Protein AF-A0A512UP51-F1 (afdb_monomer)

Solvent-accessible surface area (backbone atoms only — not comparable to full-atom values): 10657 Å² total; per-residue (Å²): 142,80,86,83,82,82,77,92,75,82,78,78,76,81,72,83,77,79,79,82,65,81,88,66,80,58,59,78,83,83,70,95,66,83,77,79,75,45,25,37,32,41,33,19,57,37,65,74,92,56,66,62,78,75,40,90,53,20,92,75,54,53,60,72,76,34,59,73,76,51,72,48,66,58,45,75,74,90,81,83,84,77,95,68,67,83,98,53,89,44,78,45,67,60,93,84,42,80,40,52,71,58,33,54,45,79,49,77,48,72,85,86,81,74,92,64,92,79,92,82,86,87,86,87,86,56,85,97,62,59,76,48,71,46,46,66,39,44,74,16,89,63,95,84,76,26,60,82,37,43,72,44,75,49,117

Structure (mmCIF, N/CA/C/O backbone):
data_AF-A0A512UP51-F1
#
_entry.id   AF-A0A512UP51-F1
#
loop_
_atom_site.group_PDB
_atom_site.id
_atom_site.type_symbol
_atom_site.label_atom_id
_atom_site.label_alt_id
_atom_site.label_comp_id
_atom_site.label_asym_id
_atom_site.label_entity_id
_atom_site.label_seq_id
_atom_site.pdbx_PDB_ins_code
_atom_site.Cartn_x
_atom_site.Cartn_y
_atom_site.Cartn_z
_atom_site.occupancy
_atom_site.B_iso_or_equiv
_atom_site.auth_seq_id
_atom_site.auth_comp_id
_atom_site.auth_asym_id
_atom_site.auth_atom_id
_atom_site.pdbx_PDB_model_num
ATOM 1 N N . MET A 1 1 ? -52.221 -5.996 5.243 1.00 37.59 1 MET A N 1
ATOM 2 C CA . MET A 1 1 ? -51.842 -5.690 3.850 1.00 37.59 1 MET A CA 1
ATOM 3 C C . MET A 1 1 ? -51.239 -4.301 3.825 1.00 37.59 1 MET A C 1
ATOM 5 O O . MET A 1 1 ? -51.933 -3.379 4.224 1.00 37.59 1 MET A O 1
ATOM 9 N N . ALA A 1 2 ? -49.967 -4.200 3.444 1.00 26.88 2 ALA A N 1
ATOM 10 C CA . ALA A 1 2 ? -49.331 -3.088 2.729 1.00 26.88 2 ALA A CA 1
ATOM 11 C C . ALA A 1 2 ? -47.816 -3.322 2.825 1.00 26.88 2 ALA A C 1
ATOM 13 O O . ALA A 1 2 ? -47.195 -3.047 3.847 1.00 26.88 2 ALA A O 1
ATOM 14 N N . GLU A 1 3 ? -47.269 -3.939 1.778 1.00 26.42 3 GLU A N 1
ATOM 15 C CA . GLU A 1 3 ? -45.836 -4.002 1.503 1.00 26.42 3 GLU A CA 1
ATOM 16 C C . GLU A 1 3 ? -45.329 -2.587 1.211 1.00 26.42 3 GLU A C 1
ATOM 18 O O . GLU A 1 3 ? -45.884 -1.910 0.345 1.00 26.42 3 GLU A O 1
ATOM 23 N N . THR A 1 4 ? -44.237 -2.166 1.845 1.00 31.45 4 THR A N 1
ATOM 24 C CA . THR A 1 4 ? -43.443 -1.044 1.335 1.00 31.45 4 THR A CA 1
ATOM 25 C C . THR A 1 4 ? -42.236 -1.636 0.624 1.00 31.45 4 THR A C 1
ATOM 27 O O . THR A 1 4 ? -41.270 -2.070 1.249 1.00 31.45 4 THR A O 1
ATOM 30 N N . ARG A 1 5 ? -42.331 -1.725 -0.705 1.00 28.56 5 ARG A N 1
ATOM 31 C CA . ARG A 1 5 ? -41.233 -2.139 -1.581 1.00 28.56 5 ARG A CA 1
ATOM 32 C C . ARG A 1 5 ? -40.158 -1.056 -1.565 1.00 28.56 5 ARG A C 1
AT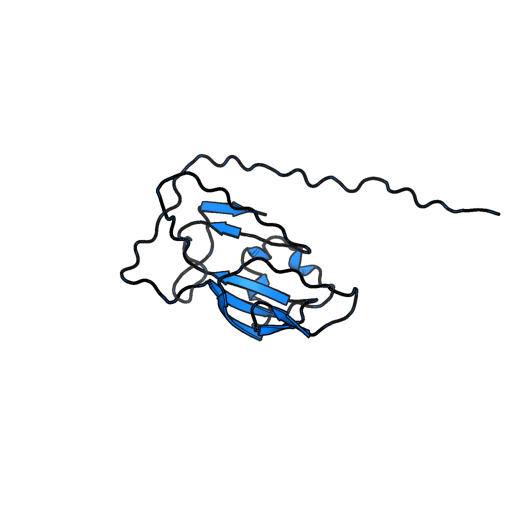OM 34 O O . ARG A 1 5 ? -40.422 0.086 -1.928 1.00 28.56 5 ARG A O 1
ATOM 41 N N . TYR A 1 6 ? -38.957 -1.430 -1.145 1.00 30.25 6 TYR A N 1
ATOM 42 C CA . TYR A 1 6 ? -37.744 -0.646 -1.337 1.00 30.25 6 TYR A CA 1
ATOM 43 C C . TYR A 1 6 ? -37.333 -0.758 -2.813 1.00 30.25 6 TYR A C 1
ATOM 45 O O . TYR A 1 6 ? -37.022 -1.851 -3.286 1.00 30.25 6 TYR A O 1
ATOM 53 N N . SER A 1 7 ? -37.400 0.351 -3.552 1.00 31.83 7 SER A N 1
ATOM 54 C CA . SER A 1 7 ? -36.883 0.437 -4.923 1.00 31.83 7 SER A CA 1
ATOM 55 C C . SER A 1 7 ? -35.358 0.576 -4.896 1.00 31.83 7 SER A C 1
ATOM 57 O O . SER A 1 7 ? -34.863 1.505 -4.257 1.00 31.83 7 SER A O 1
ATOM 59 N N . PRO A 1 8 ? -34.603 -0.269 -5.619 1.00 38.41 8 PRO A N 1
ATOM 60 C CA . PRO A 1 8 ? -33.190 -0.034 -5.867 1.00 38.41 8 PRO A CA 1
ATOM 61 C C . PRO A 1 8 ? -33.074 0.987 -7.005 1.00 38.41 8 PRO A C 1
ATOM 63 O O . PRO A 1 8 ? -33.299 0.663 -8.169 1.00 38.41 8 PRO A O 1
ATOM 66 N N . GLY A 1 9 ? -32.793 2.239 -6.648 1.00 32.12 9 GLY A N 1
ATOM 67 C CA . GLY A 1 9 ? -32.557 3.334 -7.585 1.00 32.12 9 GLY A CA 1
ATOM 68 C C . GLY A 1 9 ? -31.163 3.922 -7.392 1.00 32.12 9 GLY A C 1
ATOM 69 O O . GLY A 1 9 ? -30.867 4.466 -6.333 1.00 32.12 9 GLY A O 1
ATOM 70 N N . ASP A 1 10 ? -30.356 3.798 -8.443 1.00 32.91 10 ASP A N 1
ATOM 71 C CA . ASP A 1 10 ? -29.180 4.602 -8.784 1.00 32.91 10 ASP A CA 1
ATOM 72 C C . ASP A 1 10 ? -27.983 4.596 -7.825 1.00 32.91 10 ASP A C 1
ATOM 74 O O . ASP A 1 10 ? -27.585 5.608 -7.248 1.00 32.91 10 ASP A O 1
ATOM 78 N N . HIS A 1 11 ? -27.281 3.460 -7.790 1.00 40.00 11 HIS A N 1
ATOM 79 C CA . HIS A 1 11 ? -25.833 3.519 -7.603 1.00 40.00 11 HIS A CA 1
ATOM 80 C C . HIS A 1 11 ? -25.193 4.006 -8.909 1.00 40.00 11 HIS A C 1
ATOM 82 O O . HIS A 1 11 ? -25.354 3.339 -9.935 1.00 40.00 11 HIS A O 1
ATOM 88 N N . PRO A 1 12 ? -24.441 5.123 -8.913 1.00 32.09 12 PRO A N 1
ATOM 89 C CA . PRO A 1 12 ? -23.659 5.485 -10.079 1.00 32.09 12 PRO A CA 1
ATOM 90 C C . PRO A 1 12 ? -22.649 4.365 -10.327 1.00 32.09 12 PRO A C 1
ATOM 92 O O . PRO A 1 12 ? -21.779 4.092 -9.497 1.00 32.09 12 PRO A O 1
ATOM 95 N N . SER A 1 13 ? -22.780 3.696 -11.473 1.00 36.00 13 SER A N 1
ATOM 96 C CA . SER A 1 13 ? -21.751 2.809 -11.999 1.00 36.00 13 SER A CA 1
ATOM 97 C C . SER A 1 13 ? -20.426 3.567 -11.964 1.00 36.00 13 SER A C 1
ATOM 99 O O . SER A 1 13 ? -20.292 4.584 -12.651 1.00 36.00 13 SER A O 1
ATOM 101 N N . LYS A 1 14 ? -19.457 3.109 -11.160 1.00 37.81 14 LYS A N 1
ATOM 102 C CA . LYS A 1 14 ? -18.084 3.609 -11.247 1.00 37.81 14 LYS A CA 1
ATOM 103 C C . LYS A 1 14 ? -17.581 3.255 -12.644 1.00 37.81 14 LYS A C 1
ATOM 105 O O . LYS A 1 14 ? -17.201 2.117 -12.903 1.00 37.81 14 LYS A O 1
ATOM 110 N N . GLN A 1 15 ? -17.658 4.214 -13.563 1.00 30.22 15 GLN A N 1
ATOM 111 C CA . GLN A 1 15 ? -17.015 4.108 -14.861 1.00 30.22 15 GLN A CA 1
ATOM 112 C C . GLN A 1 15 ? -15.531 3.852 -14.606 1.00 30.22 15 GLN A C 1
ATOM 114 O O . GLN A 1 15 ? -14.882 4.602 -13.877 1.00 30.22 15 GLN A O 1
ATOM 119 N N . SER A 1 16 ? -14.997 2.778 -15.189 1.00 37.78 16 SER A N 1
ATOM 120 C CA . SER A 1 16 ? -13.556 2.596 -15.275 1.00 37.78 16 SER A CA 1
ATOM 121 C C . SER A 1 16 ? -13.019 3.714 -16.165 1.00 37.78 16 SER A C 1
ATOM 123 O O . SER A 1 16 ? -13.079 3.618 -17.393 1.00 37.78 16 SER A O 1
ATOM 125 N N . ASN A 1 17 ? -12.539 4.799 -15.567 1.00 38.22 17 ASN A N 1
ATOM 126 C CA . ASN A 1 17 ? -11.813 5.809 -16.317 1.00 38.22 17 ASN A CA 1
ATOM 127 C C . ASN A 1 17 ? -10.477 5.195 -16.730 1.00 38.22 17 ASN A C 1
ATOM 129 O O . ASN A 1 17 ? -9.548 5.073 -15.934 1.00 38.22 17 ASN A O 1
ATOM 133 N N . GLN A 1 18 ? -10.402 4.762 -17.989 1.00 34.28 18 GLN A N 1
ATOM 134 C CA . GLN A 1 18 ? -9.137 4.454 -18.636 1.00 34.28 18 GLN A CA 1
ATOM 135 C C . GLN A 1 18 ? -8.367 5.768 -18.763 1.00 34.28 18 GLN A C 1
ATOM 137 O O . GLN A 1 18 ? -8.614 6.575 -19.658 1.00 34.28 18 GLN A O 1
ATOM 142 N N . HIS A 1 19 ? -7.452 6.010 -17.830 1.00 39.62 19 HIS A N 1
ATOM 143 C CA . HIS A 1 19 ? -6.490 7.089 -17.955 1.00 39.62 19 HIS A CA 1
ATOM 144 C C . HIS A 1 19 ? -5.464 6.694 -19.025 1.00 39.62 19 HIS A C 1
ATOM 146 O O . HIS A 1 19 ? -4.467 6.039 -18.734 1.00 39.62 19 HIS A O 1
ATOM 152 N N . ASN A 1 20 ? -5.721 7.087 -20.278 1.00 37.88 20 ASN A N 1
ATOM 153 C CA . ASN A 1 20 ? -4.705 7.105 -21.330 1.00 37.88 20 ASN A CA 1
ATOM 154 C C . ASN A 1 20 ? -3.738 8.249 -21.036 1.00 37.88 20 ASN A C 1
ATOM 156 O O . ASN A 1 20 ? -3.859 9.353 -21.567 1.00 37.88 20 ASN A O 1
ATOM 160 N N . ALA A 1 21 ? -2.804 7.993 -20.132 1.00 44.97 21 ALA A N 1
ATOM 161 C CA . ALA A 1 21 ? -1.681 8.878 -19.944 1.00 44.97 21 ALA A CA 1
ATOM 162 C C . ALA A 1 21 ? -0.719 8.711 -21.132 1.00 44.97 21 ALA A C 1
ATOM 164 O O . ALA A 1 21 ? -0.471 7.595 -21.593 1.00 44.97 21 ALA A O 1
ATOM 165 N N . THR A 1 22 ? -0.220 9.826 -21.669 1.00 43.09 22 THR A N 1
ATOM 166 C CA . THR A 1 22 ? 0.821 9.838 -22.703 1.00 43.09 22 THR A CA 1
ATOM 167 C C . THR A 1 22 ? 1.967 8.933 -22.250 1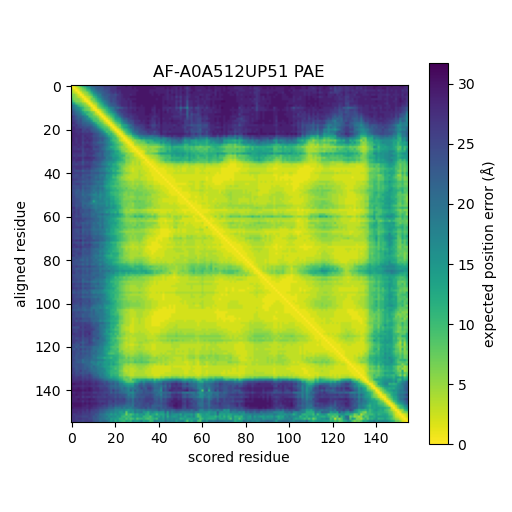.00 43.09 22 THR A C 1
ATOM 169 O O . THR A 1 22 ? 2.435 9.082 -21.124 1.00 43.09 22 THR A O 1
ATOM 172 N N . VAL A 1 23 ? 2.379 7.982 -23.098 1.00 51.53 23 VAL A N 1
ATOM 173 C CA . VAL A 1 23 ? 3.361 6.921 -22.795 1.00 51.53 23 VAL A CA 1
ATOM 174 C C . VAL A 1 23 ? 4.764 7.517 -22.618 1.00 51.53 23 VAL A C 1
ATOM 176 O O . VAL A 1 23 ? 5.646 7.345 -23.454 1.00 51.53 23 VAL A O 1
ATOM 179 N N . ALA A 1 24 ? 4.977 8.273 -21.548 1.00 55.59 24 ALA A N 1
ATOM 180 C CA . ALA A 1 24 ? 6.305 8.491 -21.014 1.00 55.59 24 ALA A CA 1
ATOM 181 C C . ALA A 1 24 ? 6.700 7.190 -20.309 1.00 55.59 24 ALA A C 1
ATOM 183 O O . ALA A 1 24 ? 5.972 6.707 -19.440 1.00 55.59 24 ALA A O 1
ATOM 184 N N . SER A 1 25 ? 7.811 6.581 -20.728 1.00 59.94 25 SER A N 1
ATOM 185 C CA . SER A 1 25 ? 8.380 5.452 -19.996 1.00 59.94 25 SER A CA 1
ATOM 186 C C . SER A 1 25 ? 8.619 5.897 -18.555 1.00 59.94 25 SER A C 1
ATOM 188 O O . SER A 1 25 ? 9.310 6.904 -18.376 1.00 59.94 25 SER A O 1
ATOM 190 N N . PRO A 1 26 ? 8.073 5.189 -17.551 1.00 64.19 26 PRO A N 1
ATOM 191 C CA . PRO A 1 26 ? 8.330 5.546 -16.172 1.00 64.19 26 PRO A CA 1
ATOM 192 C C . PRO A 1 26 ? 9.833 5.494 -15.908 1.00 64.19 26 PRO A C 1
ATOM 194 O O . PRO A 1 26 ? 10.536 4.642 -16.469 1.00 64.19 26 PRO A O 1
ATOM 197 N N . ALA A 1 27 ? 10.342 6.410 -15.092 1.00 66.62 27 ALA A N 1
ATOM 198 C CA . ALA A 1 27 ? 11.767 6.416 -14.796 1.00 66.62 27 ALA A CA 1
ATOM 199 C C . ALA A 1 27 ? 12.155 5.135 -14.032 1.00 66.62 27 ALA A C 1
ATOM 201 O O . ALA A 1 27 ? 11.424 4.621 -13.185 1.00 66.62 27 ALA A O 1
ATOM 202 N N . ILE A 1 28 ? 13.305 4.563 -14.394 1.00 69.38 28 ILE A N 1
ATOM 203 C CA . ILE A 1 28 ? 13.735 3.240 -13.933 1.00 69.38 28 ILE A CA 1
ATOM 204 C C . ILE A 1 28 ? 14.858 3.407 -12.912 1.00 69.38 28 ILE A C 1
ATOM 206 O O . ILE A 1 28 ? 15.856 4.076 -13.177 1.00 69.38 28 ILE A O 1
ATOM 210 N N . CYS A 1 29 ? 14.744 2.731 -11.771 1.00 70.62 29 CYS A N 1
ATOM 211 C CA . CYS A 1 29 ? 15.837 2.630 -10.809 1.00 70.62 29 CYS A CA 1
ATOM 212 C C . CYS A 1 29 ? 16.849 1.560 -11.254 1.00 70.62 29 CYS A C 1
ATOM 214 O O . CYS A 1 29 ? 16.464 0.450 -11.619 1.00 70.62 29 CYS A O 1
ATOM 216 N N . SER A 1 30 ? 18.149 1.864 -11.170 1.00 74.56 30 SER A N 1
ATOM 217 C CA . SER A 1 30 ? 19.245 0.909 -11.418 1.00 74.56 30 SER A CA 1
ATOM 218 C C . SER A 1 30 ? 20.001 0.614 -10.115 1.00 74.56 30 SER A C 1
ATOM 220 O O . SER A 1 30 ? 21.070 1.182 -9.888 1.00 74.56 30 SER A O 1
ATOM 222 N N . PRO A 1 31 ? 19.440 -0.208 -9.208 1.00 71.00 31 PRO A N 1
ATOM 223 C CA . PRO A 1 31 ? 20.065 -0.469 -7.918 1.00 71.00 31 PRO A CA 1
ATOM 224 C C . PRO A 1 31 ? 21.347 -1.298 -8.078 1.00 71.00 31 PRO A C 1
ATOM 226 O O . PRO A 1 31 ? 21.405 -2.230 -8.878 1.00 71.00 31 PRO A O 1
ATOM 229 N N . VAL A 1 32 ? 22.363 -0.991 -7.265 1.00 70.12 32 VAL A N 1
ATOM 230 C CA . VAL A 1 32 ? 23.645 -1.726 -7.234 1.00 70.12 32 VAL A CA 1
ATOM 231 C C . VAL A 1 32 ? 23.509 -3.149 -6.677 1.00 70.12 32 VAL A C 1
ATOM 233 O O . VAL A 1 32 ? 24.345 -4.007 -6.946 1.00 70.12 32 VAL A O 1
ATOM 236 N N . SER A 1 33 ? 22.447 -3.413 -5.913 1.00 74.31 33 SER A N 1
ATOM 237 C CA . SER A 1 33 ? 22.084 -4.732 -5.400 1.00 74.31 33 SER A CA 1
ATOM 238 C C . SER A 1 33 ? 20.569 -4.836 -5.217 1.00 74.31 33 SER A C 1
ATOM 240 O O . SER A 1 33 ? 19.887 -3.849 -4.943 1.00 74.31 33 SER A O 1
ATOM 242 N N . LEU A 1 34 ? 20.026 -6.043 -5.385 1.00 73.88 34 LEU A N 1
ATOM 243 C CA . LEU A 1 34 ? 18.621 -6.317 -5.094 1.00 73.88 34 LEU A CA 1
ATOM 244 C C . LEU A 1 34 ? 18.476 -6.754 -3.636 1.00 73.88 34 LEU A C 1
ATOM 246 O O . LEU A 1 34 ? 19.236 -7.594 -3.153 1.00 73.88 34 LEU A O 1
ATOM 250 N N . GLY A 1 35 ? 17.480 -6.192 -2.955 1.00 74.25 35 GLY A N 1
ATOM 251 C CA . GLY A 1 35 ? 17.067 -6.645 -1.633 1.00 74.25 35 GLY A CA 1
ATOM 252 C C . GLY A 1 35 ? 16.379 -8.021 -1.656 1.00 74.25 35 GLY A C 1
ATOM 253 O O . GLY A 1 35 ? 16.235 -8.645 -2.714 1.00 74.25 35 GLY A O 1
ATOM 254 N N . PRO A 1 36 ? 15.929 -8.507 -0.486 1.00 85.00 36 PRO A N 1
ATOM 255 C CA . PRO A 1 36 ? 15.142 -9.733 -0.390 1.00 85.00 36 PRO A CA 1
ATOM 256 C C . PRO A 1 36 ? 13.852 -9.648 -1.220 1.00 85.00 36 PRO A C 1
ATOM 258 O O . PRO A 1 36 ? 13.312 -8.571 -1.465 1.00 85.00 36 PRO A O 1
ATOM 261 N N . ARG A 1 37 ? 13.349 -10.809 -1.658 1.00 91.25 37 ARG A N 1
ATOM 262 C CA . ARG A 1 37 ? 12.112 -10.893 -2.448 1.00 91.25 37 ARG A CA 1
ATOM 263 C C . ARG A 1 37 ? 10.900 -10.447 -1.625 1.00 91.25 37 ARG A C 1
ATOM 265 O O . ARG A 1 37 ? 10.734 -10.885 -0.490 1.00 91.25 37 ARG A O 1
ATOM 272 N N . GLY A 1 38 ? 10.011 -9.691 -2.266 1.00 91.38 38 GLY A N 1
ATOM 273 C CA . GLY A 1 38 ? 8.717 -9.277 -1.723 1.00 91.38 38 GLY A CA 1
ATOM 274 C C . GLY A 1 38 ? 8.664 -7.803 -1.326 1.00 91.38 38 GLY A C 1
ATOM 275 O O . GLY A 1 38 ? 9.685 -7.130 -1.212 1.00 91.38 38 GLY A O 1
ATOM 276 N N . PHE A 1 39 ? 7.448 -7.308 -1.129 1.00 92.94 39 PHE A N 1
ATOM 277 C CA . PHE A 1 39 ? 7.182 -5.958 -0.658 1.00 92.94 39 PHE A CA 1
ATOM 278 C C . PHE A 1 39 ? 7.473 -5.853 0.841 1.00 92.94 39 PHE A C 1
ATOM 280 O O . PHE A 1 39 ? 7.310 -6.815 1.607 1.00 92.94 39 PHE A O 1
ATOM 287 N N . VAL A 1 40 ? 7.879 -4.658 1.252 1.00 91.50 40 VAL A N 1
ATOM 288 C CA . VAL A 1 40 ? 7.885 -4.231 2.652 1.00 91.50 40 VAL A CA 1
ATOM 289 C C . VAL A 1 40 ? 6.660 -3.370 2.897 1.00 91.50 40 VAL A C 1
ATOM 291 O O . VAL A 1 40 ? 6.182 -2.702 1.983 1.00 91.50 40 VAL A O 1
ATOM 294 N N . GLY A 1 41 ? 6.141 -3.380 4.119 1.00 91.56 41 GLY A N 1
ATOM 295 C CA . GLY A 1 41 ? 4.946 -2.615 4.428 1.00 91.56 41 GLY A CA 1
ATOM 296 C C . GLY A 1 41 ? 4.917 -2.010 5.812 1.00 91.56 41 GLY A C 1
ATOM 297 O O . GLY A 1 41 ? 5.617 -2.456 6.725 1.00 91.56 41 GLY A O 1
ATOM 298 N N . LYS A 1 42 ? 4.067 -1.001 5.965 1.00 94.56 42 LYS A N 1
ATOM 299 C CA . LYS A 1 42 ? 3.743 -0.349 7.234 1.00 94.56 42 LYS A CA 1
ATOM 300 C C . LYS A 1 42 ? 2.245 -0.484 7.472 1.00 94.56 42 LYS A C 1
ATOM 302 O O . LYS A 1 42 ? 1.444 -0.247 6.572 1.00 94.56 42 LYS A O 1
ATOM 307 N N . VAL A 1 43 ? 1.882 -0.874 8.690 1.00 95.81 43 VAL A N 1
ATOM 308 C CA . VAL A 1 43 ? 0.480 -0.995 9.106 1.00 95.81 43 VAL A CA 1
ATOM 309 C C . VAL A 1 43 ? 0.161 0.158 10.041 1.00 95.81 43 VAL A C 1
ATOM 311 O O . VAL A 1 43 ? 0.901 0.396 11.002 1.00 95.81 43 VAL A O 1
ATOM 314 N N . TYR A 1 44 ? -0.943 0.840 9.771 1.00 95.56 44 TYR A N 1
ATOM 315 C CA . TYR A 1 44 ? -1.415 1.995 10.519 1.00 95.56 44 TYR A CA 1
ATOM 316 C C . TYR A 1 44 ? -2.780 1.699 11.137 1.00 95.56 44 TYR A C 1
ATOM 318 O O . TYR A 1 44 ? -3.627 1.037 10.526 1.00 95.56 44 TYR A O 1
ATOM 326 N N . ALA A 1 45 ? -2.993 2.179 12.361 1.00 93.75 45 ALA A N 1
ATOM 327 C CA . ALA A 1 45 ? -4.302 2.131 12.993 1.00 93.75 45 ALA A CA 1
ATOM 328 C C . ALA A 1 45 ? -5.279 3.007 12.204 1.00 93.75 45 ALA A C 1
ATOM 330 O O . ALA A 1 45 ? -4.988 4.164 11.943 1.00 93.75 45 ALA A O 1
ATOM 331 N N . TYR A 1 46 ? -6.448 2.480 11.863 1.00 94.19 46 TYR A N 1
ATOM 332 C CA . TYR A 1 46 ? -7.520 3.255 11.243 1.00 94.19 46 TYR A CA 1
ATOM 333 C C . TYR A 1 46 ? -8.741 3.174 12.149 1.00 94.19 46 TYR A C 1
ATOM 335 O O . TYR A 1 46 ? -9.044 2.099 12.669 1.00 94.19 46 TYR A O 1
ATOM 343 N N . GLN A 1 47 ? -9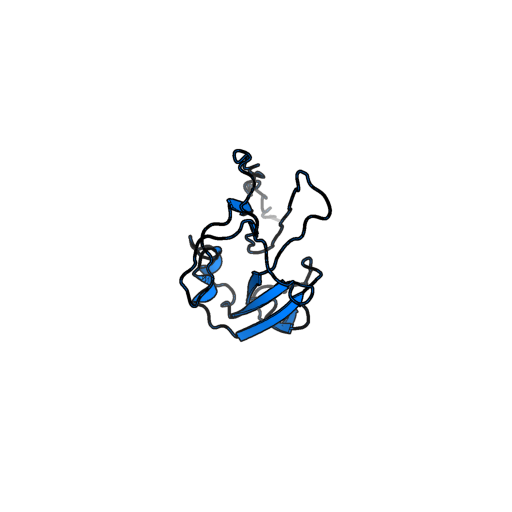.433 4.283 12.396 1.00 92.81 47 GLN A N 1
ATOM 344 C CA . GLN A 1 47 ? -10.598 4.264 13.278 1.00 92.81 47 GLN A CA 1
ATOM 345 C C . GLN A 1 47 ? -11.792 3.601 12.574 1.00 92.81 47 GLN A C 1
ATOM 347 O O . GLN A 1 47 ? -12.137 3.940 11.444 1.00 92.81 47 GLN A O 1
ATOM 352 N N . LEU A 1 48 ? -12.438 2.641 13.245 1.00 92.06 48 LEU A N 1
ATOM 353 C CA . LEU A 1 48 ? -13.627 1.968 12.718 1.00 92.06 48 LEU A CA 1
ATOM 354 C C . LEU A 1 48 ? -14.720 2.999 12.390 1.00 92.06 48 LEU A C 1
ATOM 356 O O . LEU A 1 48 ? -15.010 3.868 13.211 1.00 92.06 48 LEU A O 1
ATOM 360 N N . ASN A 1 49 ? -15.318 2.885 11.201 1.00 89.88 49 ASN A N 1
ATOM 361 C CA . ASN A 1 49 ? -16.325 3.807 10.655 1.00 89.88 49 ASN A CA 1
ATOM 362 C C . ASN A 1 49 ? -15.849 5.261 10.453 1.00 89.88 49 ASN A C 1
ATOM 364 O O . ASN A 1 49 ? -16.674 6.141 10.211 1.00 89.88 49 ASN A O 1
ATOM 368 N N . SER A 1 50 ? -14.542 5.529 10.540 1.00 90.69 50 SER A N 1
ATOM 369 C CA . SER A 1 50 ? -13.993 6.846 10.212 1.00 90.69 50 SER A CA 1
ATOM 370 C C . SER A 1 50 ? -14.159 7.159 8.728 1.00 90.69 50 SER A C 1
ATOM 372 O O . SER A 1 50 ? -14.004 6.283 7.870 1.00 90.69 50 SER A O 1
ATOM 374 N N . MET A 1 51 ? -14.426 8.433 8.436 1.00 91.44 51 MET A N 1
ATOM 375 C CA . MET A 1 51 ? -14.536 8.956 7.073 1.00 91.44 51 MET A CA 1
ATOM 376 C C . MET A 1 51 ? -13.197 9.467 6.519 1.00 91.44 51 MET A C 1
ATOM 378 O O . MET A 1 51 ? -13.149 9.872 5.363 1.00 91.44 51 MET A O 1
ATOM 382 N N . GLU A 1 52 ? -12.113 9.422 7.302 1.00 90.12 52 GLU A N 1
ATOM 383 C CA . GLU A 1 52 ? -10.790 9.949 6.920 1.00 90.12 52 GLU A CA 1
ATOM 384 C C . GLU A 1 52 ? -10.247 9.343 5.617 1.00 90.12 52 GLU A C 1
ATOM 386 O O . GLU A 1 52 ? -9.588 10.033 4.847 1.00 90.12 52 GLU A O 1
ATOM 391 N N . GLY A 1 53 ? -10.563 8.081 5.320 1.00 88.25 53 GLY A N 1
ATOM 392 C CA . GLY A 1 53 ? -10.197 7.401 4.072 1.00 88.25 53 GLY A CA 1
ATOM 393 C C . GLY A 1 53 ? -10.807 8.024 2.812 1.00 88.25 53 GLY A C 1
ATOM 394 O O . GLY A 1 53 ? -10.293 7.826 1.711 1.00 88.25 53 GLY A O 1
ATOM 395 N N . TRP A 1 54 ? -11.883 8.799 2.966 1.00 90.62 54 TRP A N 1
ATOM 396 C CA . TRP A 1 54 ? -12.558 9.519 1.883 1.00 90.62 54 TRP A CA 1
ATOM 397 C C . TRP A 1 54 ? -12.037 10.943 1.697 1.00 90.62 54 TRP A C 1
ATOM 399 O O . TRP A 1 54 ? -12.406 11.613 0.728 1.00 90.62 54 TRP A O 1
ATOM 409 N N . ASP A 1 55 ? -11.173 11.415 2.596 1.00 89.75 55 ASP A N 1
ATOM 410 C CA . ASP A 1 55 ? -10.564 12.724 2.459 1.00 89.75 55 ASP A CA 1
ATOM 411 C C . ASP A 1 55 ? -9.660 12.786 1.228 1.00 89.75 55 ASP A C 1
ATOM 413 O O . ASP A 1 55 ? -8.837 11.906 0.952 1.00 89.75 55 ASP A O 1
ATOM 417 N N . LYS A 1 56 ? -9.701 13.932 0.543 1.00 86.25 56 LYS A N 1
ATOM 418 C CA . LYS A 1 56 ? -8.682 14.259 -0.453 1.00 86.25 56 LYS A CA 1
ATOM 419 C C . LYS A 1 56 ? -7.296 14.206 0.201 1.00 86.25 56 LYS A C 1
ATOM 421 O O . LYS A 1 56 ? -7.079 14.792 1.267 1.00 86.25 56 LYS A O 1
ATOM 426 N N . GLY A 1 57 ? -6.368 13.523 -0.462 1.00 81.25 57 GLY A N 1
ATOM 427 C CA . GLY A 1 57 ? -4.998 13.350 0.014 1.00 81.25 57 GLY A CA 1
ATOM 428 C C . GLY A 1 57 ? -4.807 12.204 1.002 1.00 81.25 57 GLY A C 1
ATOM 429 O O . GLY A 1 57 ? -3.695 12.050 1.508 1.00 81.25 57 GLY A O 1
ATOM 430 N N . PHE A 1 58 ? -5.845 11.396 1.282 1.00 87.25 58 PHE A N 1
ATOM 431 C CA . PHE A 1 58 ? -5.701 10.263 2.195 1.00 87.25 58 PHE A CA 1
ATOM 432 C C . PHE A 1 58 ? -4.553 9.342 1.787 1.00 87.25 58 PHE A C 1
ATOM 434 O O . PHE A 1 58 ? -3.622 9.169 2.568 1.00 87.25 58 PHE A O 1
ATOM 441 N N . PHE A 1 59 ? -4.580 8.845 0.548 1.00 85.75 59 PHE A N 1
ATOM 442 C CA . PHE A 1 59 ? -3.542 7.969 -0.004 1.00 85.75 59 PHE A CA 1
ATOM 443 C C . PHE A 1 59 ? -2.246 8.689 -0.401 1.00 85.75 59 PHE A C 1
ATOM 445 O O . PHE A 1 59 ? -1.235 8.030 -0.621 1.00 85.75 59 PHE A O 1
ATOM 452 N N . ASP A 1 60 ? -2.254 10.022 -0.466 1.00 79.19 60 ASP A N 1
ATOM 453 C CA . ASP A 1 60 ? -1.058 10.785 -0.825 1.00 79.19 60 ASP A CA 1
ATOM 454 C C . ASP A 1 60 ? -0.118 10.904 0.391 1.00 79.19 60 ASP A C 1
ATOM 456 O O . ASP A 1 60 ? 1.086 10.704 0.262 1.00 79.19 60 ASP A O 1
ATOM 460 N N . CYS A 1 61 ? -0.661 11.178 1.586 1.00 76.00 61 CYS A N 1
ATOM 461 C CA . CYS A 1 61 ? 0.125 11.192 2.829 1.00 76.00 61 CYS A CA 1
ATOM 462 C C . CYS A 1 61 ? -0.691 11.081 4.124 1.00 76.00 61 CYS A C 1
ATOM 464 O O . CYS A 1 61 ? -0.134 10.707 5.152 1.00 76.00 61 CYS A O 1
ATOM 466 N N . LYS A 1 62 ? -1.996 11.397 4.148 1.00 82.62 62 LYS A N 1
ATOM 467 C CA . LYS A 1 62 ? -2.704 11.487 5.442 1.00 82.62 62 LYS A CA 1
ATOM 468 C C . LYS A 1 62 ? -2.804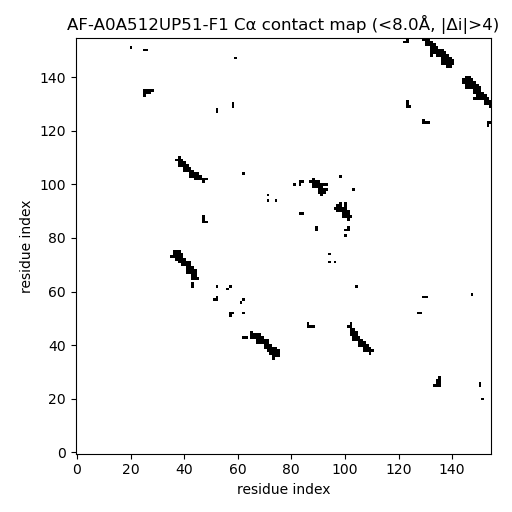 10.145 6.167 1.00 82.62 62 LYS A C 1
ATOM 470 O O . LYS A 1 62 ? -2.845 10.149 7.394 1.00 82.62 62 LYS A O 1
ATOM 475 N N . TYR A 1 63 ? -2.781 9.016 5.453 1.00 83.62 63 TYR A N 1
ATOM 476 C CA . TYR A 1 63 ? -2.724 7.694 6.087 1.00 83.62 63 TYR A CA 1
ATOM 477 C C . TYR A 1 63 ? -1.530 7.558 7.050 1.00 83.62 63 TYR A C 1
ATOM 479 O O . TYR A 1 63 ? -1.614 6.814 8.024 1.00 83.62 63 TYR A O 1
ATOM 487 N N . SER A 1 64 ? -0.426 8.279 6.812 1.00 82.62 64 SER A N 1
ATOM 488 C CA . SER A 1 64 ? 0.770 8.216 7.655 1.00 82.62 64 SER A CA 1
ATOM 489 C C . SER A 1 64 ? 0.673 9.073 8.917 1.00 82.62 64 SER A C 1
ATOM 491 O O . SER A 1 64 ? 1.534 8.952 9.786 1.00 82.62 64 SER A O 1
ATOM 493 N N . LEU A 1 65 ? -0.348 9.932 9.028 1.00 84.06 65 LEU A N 1
ATOM 494 C CA . LEU A 1 65 ? -0.658 10.671 10.257 1.00 84.06 65 LEU A CA 1
ATOM 495 C C . LEU A 1 65 ? -1.301 9.761 11.310 1.00 84.06 65 LEU A C 1
ATOM 497 O O . LEU A 1 65 ? -1.244 10.051 12.505 1.00 84.06 65 LEU A O 1
ATOM 501 N N . CYS A 1 66 ? -1.899 8.649 10.880 1.00 85.44 66 CYS A N 1
ATOM 502 C CA . CYS A 1 66 ? -2.392 7.623 11.778 1.00 85.44 66 CYS A CA 1
ATOM 503 C C . CYS A 1 66 ? -1.230 6.936 12.527 1.00 85.44 66 CYS A C 1
ATOM 505 O O . CYS A 1 66 ? -0.138 6.781 11.973 1.00 85.44 66 CYS A O 1
ATOM 507 N N . PRO A 1 67 ? -1.432 6.444 13.766 1.00 91.75 67 PRO A N 1
ATOM 508 C CA . PRO A 1 67 ? -0.389 5.719 14.484 1.00 91.75 67 PRO A CA 1
ATOM 509 C C . PRO A 1 67 ? 0.066 4.471 13.723 1.00 91.75 67 PRO A C 1
ATOM 511 O O . PRO A 1 67 ? -0.730 3.572 13.441 1.00 91.75 67 PRO A O 1
ATOM 514 N N . ARG A 1 68 ? 1.367 4.376 13.432 1.00 93.94 68 ARG A N 1
ATOM 515 C CA . ARG A 1 68 ? 1.966 3.137 12.928 1.00 93.94 68 ARG A CA 1
ATOM 516 C C . ARG A 1 68 ? 1.935 2.080 14.032 1.00 93.94 68 ARG A C 1
ATOM 518 O O . ARG A 1 68 ? 2.535 2.264 15.086 1.00 93.94 68 ARG A O 1
ATOM 525 N N . ILE A 1 69 ? 1.293 0.952 13.753 1.00 95.19 69 ILE A N 1
ATOM 526 C CA . ILE A 1 69 ? 1.149 -0.172 14.691 1.00 95.19 69 ILE A CA 1
ATOM 527 C C . ILE A 1 69 ? 2.055 -1.356 14.349 1.00 95.19 69 ILE A C 1
ATOM 529 O O . ILE A 1 69 ? 2.287 -2.217 15.197 1.00 95.19 69 ILE A O 1
ATOM 533 N N . GLY A 1 70 ? 2.615 -1.396 13.136 1.00 93.44 70 GLY A N 1
ATOM 534 C CA . GLY A 1 70 ? 3.455 -2.514 12.725 1.00 93.44 70 GLY A CA 1
ATOM 535 C C . GLY A 1 70 ? 4.245 -2.315 11.442 1.00 93.44 70 GLY A C 1
ATOM 536 O O . GLY A 1 70 ? 4.311 -1.226 10.862 1.00 93.44 70 GLY A O 1
ATOM 537 N N . GLY A 1 71 ? 4.874 -3.407 11.016 1.00 93.00 71 GLY A N 1
ATOM 538 C CA . GLY A 1 71 ? 5.584 -3.517 9.751 1.00 93.00 71 GLY A CA 1
ATOM 539 C C . GLY A 1 71 ? 5.522 -4.941 9.206 1.00 93.00 71 GLY A C 1
ATOM 540 O O . GLY A 1 71 ? 5.404 -5.899 9.971 1.00 93.00 71 GLY A O 1
ATOM 541 N N . LEU A 1 72 ? 5.591 -5.046 7.884 1.00 93.94 72 LEU A N 1
ATOM 542 C CA . LEU A 1 72 ? 5.548 -6.283 7.109 1.00 93.94 72 LEU A CA 1
ATOM 543 C C . LEU A 1 72 ? 6.805 -6.379 6.249 1.00 93.94 72 LEU A C 1
ATOM 545 O O . LEU A 1 72 ? 7.349 -5.363 5.815 1.00 93.94 72 LEU A O 1
ATOM 549 N N . SER A 1 73 ? 7.231 -7.596 5.943 1.00 93.50 73 SER A N 1
ATOM 550 C CA . SER A 1 73 ? 8.284 -7.855 4.966 1.00 93.50 73 SER A CA 1
ATOM 551 C C . SER A 1 73 ? 8.018 -9.170 4.242 1.00 93.50 73 SER A C 1
ATOM 553 O O . SER A 1 73 ? 7.283 -10.026 4.735 1.00 93.50 73 SER A O 1
ATOM 555 N N . GLY A 1 74 ? 8.599 -9.323 3.051 1.00 93.69 74 GLY A N 1
ATOM 556 C CA . GLY A 1 74 ? 8.499 -10.563 2.281 1.00 93.69 74 GLY A CA 1
ATOM 557 C C . GLY A 1 74 ? 7.112 -10.829 1.690 1.00 93.69 74 GLY A C 1
ATOM 558 O O . GLY A 1 74 ? 6.792 -11.977 1.380 1.00 93.69 74 GLY A O 1
ATOM 559 N N . VAL A 1 75 ? 6.279 -9.797 1.522 1.00 96.06 75 VAL A N 1
ATOM 560 C CA . VAL A 1 75 ? 4.944 -9.953 0.925 1.00 96.06 75 VAL A CA 1
ATOM 561 C C . VAL A 1 75 ? 5.100 -10.227 -0.569 1.00 96.06 75 VAL A C 1
ATOM 563 O O . VAL A 1 75 ? 5.596 -9.384 -1.311 1.00 96.06 75 VAL A O 1
ATOM 566 N N . THR A 1 76 ? 4.721 -11.421 -1.016 1.00 94.94 76 THR A N 1
ATOM 567 C CA . THR A 1 76 ? 4.880 -11.860 -2.417 1.00 94.94 76 THR A CA 1
ATOM 568 C C . THR A 1 76 ? 3.552 -12.049 -3.140 1.00 94.94 76 THR A C 1
ATOM 570 O O . THR A 1 76 ? 3.506 -11.863 -4.351 1.00 94.94 76 THR A O 1
ATOM 573 N N . GLU A 1 77 ? 2.480 -12.310 -2.394 1.00 94.38 77 GLU A N 1
ATOM 574 C CA . GLU A 1 77 ? 1.102 -12.338 -2.879 1.00 94.38 77 GLU A CA 1
ATOM 575 C C . GLU A 1 77 ? 0.377 -11.090 -2.369 1.00 94.38 77 GLU A C 1
ATOM 577 O O . GLU A 1 77 ? 0.265 -10.900 -1.159 1.00 9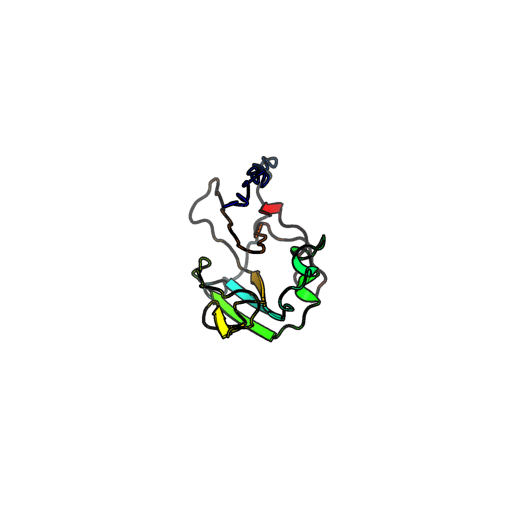4.38 77 GLU A O 1
ATOM 582 N N . LEU A 1 78 ? -0.073 -10.225 -3.284 1.00 92.94 78 LEU A N 1
ATOM 583 C CA . LEU A 1 78 ? -0.742 -8.951 -2.963 1.00 92.94 78 LEU A CA 1
ATOM 584 C C . LEU A 1 78 ? -2.273 -9.052 -2.953 1.00 92.94 78 LEU A C 1
ATOM 586 O O . LEU A 1 78 ? -2.963 -8.120 -2.548 1.00 92.94 78 LEU A O 1
ATOM 590 N N . SER A 1 79 ? -2.827 -10.156 -3.447 1.00 93.06 79 SER A N 1
ATOM 591 C CA . SER A 1 79 ? -4.267 -10.383 -3.434 1.00 93.06 79 SER A CA 1
ATOM 592 C C . SER A 1 79 ? -4.650 -11.143 -2.174 1.00 93.06 79 SER A C 1
ATOM 594 O O . SER A 1 79 ? -4.085 -12.192 -1.871 1.00 93.06 79 SER A O 1
ATOM 596 N N . PHE A 1 80 ? -5.635 -10.628 -1.450 1.00 91.56 80 PHE A N 1
ATOM 597 C CA . PHE A 1 80 ? -6.250 -11.320 -0.328 1.00 91.56 80 PHE A CA 1
ATOM 598 C C . PHE A 1 80 ? -7.751 -11.044 -0.313 1.00 91.56 80 PHE A C 1
ATOM 600 O O . PHE A 1 80 ? -8.215 -10.026 -0.820 1.00 91.56 80 PHE A O 1
ATOM 607 N N . HIS A 1 81 ? -8.491 -11.963 0.297 1.00 91.81 81 HIS A N 1
ATOM 608 C CA . HIS A 1 81 ? -9.906 -11.818 0.610 1.00 91.81 81 HIS A CA 1
ATOM 609 C C . HIS A 1 81 ? -10.079 -12.112 2.093 1.00 91.81 81 HIS A C 1
ATOM 611 O O . HIS A 1 81 ? -9.500 -13.075 2.604 1.00 91.81 81 HIS A O 1
ATOM 617 N N . LEU A 1 82 ? -10.839 -11.278 2.790 1.00 89.81 82 LEU A N 1
ATOM 618 C CA . LEU A 1 82 ? -11.123 -11.466 4.204 1.00 89.81 82 LEU A CA 1
ATOM 619 C C . LEU A 1 82 ? -12.587 -11.127 4.452 1.00 89.81 82 LEU A C 1
ATOM 621 O O . LEU A 1 82 ? -12.986 -9.986 4.247 1.00 89.81 82 LEU A O 1
ATOM 625 N N . ASP A 1 83 ? -13.357 -12.074 4.976 1.00 88.00 83 ASP A N 1
ATOM 626 C CA . ASP A 1 83 ? -14.747 -11.814 5.348 1.00 88.00 83 ASP A CA 1
ATOM 627 C C . ASP A 1 83 ? -14.798 -10.860 6.550 1.00 88.00 83 ASP A C 1
ATOM 629 O O . ASP A 1 83 ? -14.327 -11.194 7.645 1.00 88.00 83 ASP A O 1
ATOM 633 N N . GLN A 1 84 ? -15.338 -9.656 6.342 1.00 85.00 84 GLN A N 1
ATOM 634 C CA . GLN A 1 84 ? -15.436 -8.625 7.374 1.00 85.00 84 GLN A CA 1
ATOM 635 C C . GLN A 1 84 ? -16.886 -8.458 7.848 1.00 85.00 84 GLN A C 1
ATOM 637 O O . GLN A 1 84 ? -17.778 -8.260 7.028 1.00 85.00 84 GLN A O 1
ATOM 642 N N . PRO A 1 85 ? -17.149 -8.530 9.164 1.00 85.44 85 PRO A N 1
ATOM 643 C CA . PRO A 1 85 ? -18.446 -8.177 9.718 1.00 85.44 85 PRO A CA 1
ATOM 644 C C . PRO A 1 85 ? -18.614 -6.656 9.806 1.00 85.44 85 PRO A C 1
ATOM 646 O O . PRO A 1 85 ? -17.666 -5.938 10.127 1.00 85.44 85 PRO A O 1
ATOM 649 N N . ASP A 1 86 ? -19.848 -6.187 9.651 1.00 83.38 86 ASP A N 1
ATOM 650 C CA . ASP A 1 86 ? -20.167 -4.770 9.804 1.00 83.38 86 ASP A CA 1
ATOM 651 C C . ASP A 1 86 ? -20.072 -4.304 11.264 1.00 83.38 86 ASP A C 1
ATOM 653 O O . ASP A 1 86 ? -20.458 -5.004 12.207 1.00 83.38 86 ASP A O 1
ATOM 657 N N . GLY A 1 87 ? -19.586 -3.074 11.446 1.00 86.12 87 GLY A N 1
ATOM 658 C CA . GLY A 1 87 ? -19.743 -2.308 12.684 1.00 86.12 87 GLY A CA 1
ATOM 659 C C . GLY A 1 87 ? -18.999 -2.831 13.916 1.00 86.12 87 GLY A C 1
ATOM 660 O O . GLY A 1 87 ? -19.230 -2.318 15.011 1.00 86.12 87 GLY A O 1
ATOM 661 N N . ARG A 1 88 ? -18.098 -3.812 13.782 1.00 91.62 88 ARG A N 1
ATOM 662 C CA . ARG A 1 88 ? -17.285 -4.310 14.904 1.00 91.62 88 ARG A CA 1
ATOM 663 C C . ARG A 1 88 ? -15.842 -4.566 14.506 1.00 91.62 88 ARG A C 1
ATOM 665 O O . ARG A 1 88 ? -15.581 -5.042 13.414 1.00 91.62 88 ARG A O 1
ATOM 672 N N . THR A 1 89 ? -14.919 -4.344 15.436 1.00 93.19 89 THR A N 1
ATOM 673 C CA . THR A 1 89 ? -13.501 -4.652 15.232 1.00 93.19 89 THR A CA 1
ATOM 674 C C . THR A 1 89 ? -13.245 -6.155 15.333 1.00 93.19 89 THR A C 1
ATOM 676 O O . THR A 1 89 ? -13.544 -6.753 16.369 1.00 93.19 89 THR A O 1
ATOM 679 N N . ILE A 1 90 ? -12.639 -6.766 14.309 1.00 94.56 90 ILE A N 1
ATOM 680 C CA . ILE A 1 90 ? -12.112 -8.141 14.391 1.00 94.56 90 ILE A CA 1
ATOM 681 C C . ILE A 1 90 ? -10.627 -8.203 14.042 1.00 94.56 90 ILE A C 1
ATOM 683 O O . ILE A 1 90 ? -10.126 -7.435 13.227 1.00 94.56 90 ILE A O 1
ATOM 687 N N . TYR A 1 91 ? -9.922 -9.146 14.673 1.00 94.81 91 TYR A N 1
ATOM 688 C CA . TYR A 1 91 ? -8.485 -9.333 14.501 1.00 94.81 91 TYR A CA 1
ATOM 689 C C . TYR A 1 91 ? -8.180 -10.630 13.764 1.00 94.81 91 TYR A C 1
ATOM 691 O O . TYR A 1 91 ? -8.472 -11.723 14.259 1.00 94.81 91 TYR A O 1
ATOM 699 N N . ASN A 1 92 ? -7.502 -10.508 12.631 1.00 94.56 92 ASN A N 1
ATOM 700 C CA . ASN A 1 92 ? -6.993 -11.628 11.848 1.00 94.56 92 ASN A CA 1
ATOM 701 C C . ASN A 1 92 ? -5.639 -11.243 11.223 1.00 94.56 92 ASN A C 1
ATOM 703 O O . ASN A 1 92 ? -5.011 -10.267 11.639 1.00 94.56 92 ASN A O 1
ATOM 707 N N . LYS A 1 93 ? -5.130 -12.049 10.294 1.00 94.06 93 LYS A N 1
ATOM 708 C CA . LYS A 1 93 ? -3.856 -11.815 9.622 1.00 94.06 93 LYS A CA 1
ATOM 709 C C . LYS A 1 93 ? -4.058 -11.115 8.281 1.00 94.06 93 LYS A C 1
ATOM 711 O O . LYS A 1 93 ? -4.772 -11.627 7.428 1.00 94.06 93 LYS A O 1
ATOM 716 N N . VAL A 1 94 ? -3.331 -10.021 8.078 1.00 93.75 94 VAL A N 1
ATOM 717 C CA . VAL A 1 94 ? -3.049 -9.436 6.759 1.00 93.75 94 VAL A CA 1
ATOM 718 C C . VAL A 1 94 ? -1.579 -9.726 6.474 1.00 93.75 94 VAL A C 1
ATOM 720 O O . VAL A 1 94 ? -0.721 -9.348 7.267 1.00 93.75 94 VAL A O 1
ATOM 723 N N . TYR A 1 95 ? -1.281 -10.478 5.411 1.00 94.94 95 TYR A N 1
ATOM 724 C CA . TYR A 1 95 ? 0.084 -10.916 5.066 1.00 94.94 95 TYR A CA 1
ATOM 725 C C . TYR A 1 95 ? 0.890 -11.465 6.258 1.00 94.94 95 TYR A C 1
ATOM 727 O O . TYR A 1 95 ? 2.015 -11.053 6.528 1.00 94.94 95 TYR A O 1
ATOM 735 N N . ASN A 1 96 ? 0.288 -12.400 7.000 1.00 91.75 96 ASN A N 1
ATOM 736 C CA . ASN A 1 96 ? 0.829 -13.027 8.216 1.00 91.75 96 ASN A CA 1
ATOM 737 C C . ASN A 1 96 ? 0.986 -12.135 9.458 1.00 91.75 96 ASN A C 1
ATOM 739 O O . ASN A 1 96 ? 1.312 -12.659 10.526 1.00 91.75 96 ASN A O 1
ATOM 743 N N . TYR A 1 97 ? 0.668 -10.846 9.380 1.00 94.88 97 TYR A N 1
ATOM 744 C CA . TYR A 1 97 ? 0.683 -9.943 10.526 1.00 94.88 97 TYR A CA 1
ATOM 745 C C . TYR A 1 97 ? -0.700 -9.812 11.151 1.00 94.88 97 TYR A C 1
ATOM 747 O O . TYR A 1 97 ? -1.680 -9.511 10.469 1.00 94.88 97 TYR A O 1
ATOM 755 N N . ARG A 1 98 ? -0.785 -10.048 12.463 1.00 95.00 98 ARG A N 1
ATOM 756 C CA . ARG A 1 98 ? -2.040 -9.954 13.211 1.00 95.00 98 ARG A CA 1
ATOM 757 C C . ARG A 1 98 ? -2.385 -8.485 13.462 1.00 95.00 98 ARG A C 1
ATOM 759 O O . ARG A 1 98 ? -1.693 -7.819 14.223 1.00 95.00 98 ARG A O 1
ATOM 766 N N . THR A 1 99 ? -3.477 -8.018 12.870 1.00 95.19 99 THR A N 1
ATOM 767 C CA . THR A 1 99 ? -3.998 -6.648 13.002 1.00 95.19 99 THR A CA 1
ATOM 768 C C . THR A 1 99 ? -5.527 -6.660 13.012 1.00 95.19 99 THR A C 1
ATOM 770 O O . THR A 1 99 ? -6.135 -7.719 12.837 1.00 95.19 99 THR A O 1
ATOM 773 N N . SER A 1 100 ? -6.157 -5.504 13.236 1.00 94.62 100 SER A N 1
ATOM 774 C CA . SER A 1 100 ? -7.573 -5.352 12.900 1.00 94.62 100 SER A CA 1
ATOM 775 C C . SER A 1 100 ? -7.745 -5.496 11.389 1.00 94.62 100 SER A C 1
ATOM 777 O O . SER A 1 100 ? -7.044 -4.818 10.643 1.00 94.62 100 SER A O 1
ATOM 779 N N . THR A 1 101 ? -8.656 -6.359 10.939 1.00 94.38 101 THR A N 1
ATOM 780 C CA . THR A 1 101 ? -8.966 -6.529 9.508 1.00 94.38 101 THR A CA 1
ATOM 781 C C . THR A 1 101 ? -10.172 -5.721 9.049 1.00 94.38 101 THR A C 1
ATOM 783 O O . THR A 1 101 ? -10.392 -5.589 7.853 1.00 94.38 101 THR A O 1
ATOM 786 N N . THR A 1 102 ? -10.917 -5.138 9.985 1.00 93.88 102 THR A N 1
ATOM 787 C CA . THR A 1 102 ? -12.084 -4.281 9.715 1.00 93.88 102 THR A CA 1
ATOM 788 C C . THR A 1 102 ? -11.726 -2.808 9.614 1.00 93.88 102 THR A C 1
ATOM 790 O O . THR A 1 102 ? -12.511 -2.012 9.114 1.00 93.88 102 THR A O 1
ATOM 793 N N . ASN A 1 103 ? -10.570 -2.417 10.153 1.00 93.94 103 ASN A N 1
ATOM 794 C CA . ASN A 1 103 ? -10.144 -1.026 10.217 1.00 93.94 103 ASN A CA 1
ATOM 795 C C . ASN A 1 103 ? -8.620 -0.946 10.363 1.00 93.94 103 ASN A C 1
ATOM 797 O O . ASN A 1 103 ? -8.064 -1.000 11.461 1.00 93.94 103 ASN A O 1
ATOM 801 N N . TYR A 1 104 ? -7.942 -0.818 9.231 1.00 94.62 104 TYR A N 1
ATOM 802 C CA . TYR A 1 104 ? -6.509 -0.565 9.148 1.00 94.62 104 TYR A CA 1
ATOM 803 C C . TYR A 1 104 ? -6.206 0.221 7.872 1.00 94.62 104 TYR A C 1
ATOM 805 O O . TYR A 1 104 ? -6.981 0.186 6.919 1.00 94.62 104 TYR A O 1
ATOM 813 N N . ALA A 1 105 ? -5.059 0.894 7.851 1.00 95.06 105 ALA A N 1
ATOM 814 C CA . ALA A 1 105 ? -4.446 1.355 6.613 1.00 95.06 105 ALA A CA 1
ATOM 815 C C . ALA A 1 105 ? -3.120 0.618 6.402 1.00 95.06 105 ALA A C 1
ATOM 817 O O . ALA A 1 105 ? -2.427 0.250 7.358 1.00 95.06 105 ALA A O 1
ATOM 818 N N . LEU A 1 106 ? -2.795 0.361 5.139 1.00 94.62 106 LEU A N 1
ATOM 819 C CA . LEU A 1 106 ? -1.635 -0.417 4.738 1.00 94.62 106 LEU A CA 1
ATOM 820 C C . LEU A 1 106 ? -0.902 0.290 3.603 1.00 94.62 106 LEU A C 1
ATOM 822 O O . LEU A 1 106 ? -1.490 0.572 2.564 1.00 94.62 106 LEU A O 1
ATOM 826 N N . ASP A 1 107 ? 0.390 0.505 3.811 1.00 92.81 107 ASP A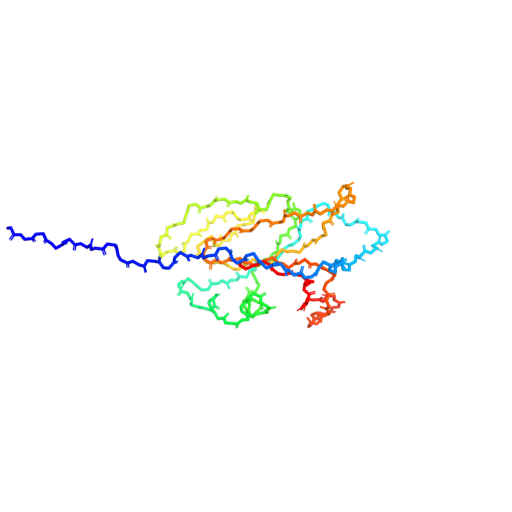 N 1
ATOM 827 C CA . ASP A 1 107 ? 1.331 0.990 2.805 1.00 92.81 107 ASP A CA 1
ATOM 828 C C . ASP A 1 107 ? 2.285 -0.155 2.447 1.00 92.81 107 ASP A C 1
ATOM 830 O O . ASP A 1 107 ? 2.890 -0.746 3.346 1.00 92.81 107 ASP A O 1
ATOM 834 N N . LEU A 1 108 ? 2.383 -0.500 1.159 1.00 93.00 108 LEU A N 1
ATOM 835 C CA . LEU A 1 108 ? 3.283 -1.524 0.622 1.00 93.00 108 LEU A CA 1
ATOM 836 C C . LEU A 1 108 ? 4.200 -0.890 -0.419 1.00 93.00 108 LEU A C 1
ATOM 838 O O . LEU A 1 108 ? 3.732 -0.319 -1.402 1.00 93.00 108 LEU A O 1
ATOM 842 N N . LYS A 1 109 ? 5.508 -1.085 -0.252 1.00 88.06 109 LYS A N 1
ATOM 843 C CA . LYS A 1 109 ? 6.541 -0.567 -1.152 1.00 88.06 109 LYS A CA 1
ATOM 844 C C . LYS A 1 109 ? 7.449 -1.687 -1.634 1.00 88.06 109 LYS A C 1
ATOM 846 O O . LYS A 1 109 ? 7.779 -2.616 -0.892 1.00 88.06 109 LYS A O 1
ATOM 851 N N . GLY A 1 110 ? 7.852 -1.605 -2.896 1.00 85.00 110 GLY A N 1
ATOM 852 C CA . GLY A 1 110 ? 8.704 -2.603 -3.526 1.00 85.00 110 GLY A CA 1
ATOM 853 C C . GLY A 1 110 ? 9.074 -2.229 -4.954 1.00 85.00 110 GLY A C 1
ATOM 854 O O . GLY A 1 110 ? 8.524 -1.297 -5.532 1.00 85.00 110 GLY A O 1
ATOM 855 N N . PHE A 1 111 ? 10.006 -2.988 -5.523 1.00 84.69 111 PHE A N 1
ATOM 856 C CA . PHE A 1 111 ? 10.422 -2.840 -6.914 1.00 84.69 111 PHE A CA 1
ATOM 857 C C . PHE A 1 111 ? 9.785 -3.927 -7.775 1.00 84.69 111 PHE A C 1
ATOM 859 O O . PHE A 1 111 ? 9.867 -5.116 -7.454 1.00 84.69 111 PHE A O 1
ATOM 866 N N . TYR A 1 112 ? 9.208 -3.530 -8.908 1.00 87.06 112 TYR A N 1
ATOM 867 C CA . TYR A 1 112 ? 8.773 -4.463 -9.940 1.00 87.06 112 TYR A CA 1
ATOM 868 C C . TYR A 1 112 ? 9.883 -4.647 -10.979 1.00 87.06 112 TYR A C 1
ATOM 870 O O . TYR A 1 112 ? 10.279 -3.698 -11.655 1.00 87.06 112 TYR A O 1
ATOM 878 N N . ARG A 1 113 ? 10.382 -5.878 -11.131 1.00 86.38 113 ARG A N 1
ATOM 879 C CA . ARG A 1 113 ? 11.336 -6.232 -12.190 1.00 86.38 113 ARG A CA 1
ATOM 880 C C . ARG A 1 113 ? 10.585 -6.861 -13.357 1.00 86.38 113 ARG A C 1
ATOM 882 O O . ARG A 1 113 ? 10.225 -8.036 -13.289 1.00 86.38 113 ARG A O 1
ATOM 889 N N . ALA A 1 114 ? 10.398 -6.093 -14.426 1.00 88.69 114 ALA A N 1
ATOM 890 C CA . ALA A 1 114 ? 9.831 -6.595 -15.671 1.00 88.69 114 ALA A CA 1
ATOM 891 C C . ALA A 1 114 ? 10.685 -7.766 -16.211 1.00 88.69 114 ALA A C 1
ATOM 893 O O . ALA A 1 114 ? 11.901 -7.608 -16.361 1.00 88.69 114 ALA A O 1
ATOM 894 N N . PRO A 1 115 ? 10.103 -8.952 -16.479 1.00 89.50 115 PRO A N 1
ATOM 895 C CA . PRO A 1 115 ? 10.858 -10.088 -17.012 1.00 89.50 115 PRO A CA 1
ATOM 896 C C . PRO A 1 115 ? 11.361 -9.847 -18.441 1.00 89.50 115 PRO A C 1
ATOM 898 O O . PRO A 1 115 ? 12.395 -10.393 -18.818 1.00 89.50 115 PRO A O 1
ATOM 901 N N . ILE A 1 116 ? 10.640 -9.031 -19.215 1.00 91.56 116 ILE A N 1
ATOM 902 C CA . ILE A 1 116 ? 10.957 -8.634 -20.591 1.00 91.56 116 ILE A CA 1
ATOM 903 C C . ILE A 1 116 ? 10.535 -7.178 -20.836 1.00 91.56 116 ILE A C 1
ATOM 905 O O . ILE A 1 116 ? 9.663 -6.653 -20.142 1.00 91.56 116 ILE A O 1
ATOM 909 N N . SER A 1 117 ? 11.113 -6.522 -21.839 1.00 88.94 117 SER A N 1
ATOM 910 C CA . SER A 1 117 ? 10.654 -5.198 -22.275 1.00 88.94 117 SER A CA 1
ATOM 911 C C . SER A 1 117 ? 9.258 -5.282 -22.898 1.00 88.94 117 SER A C 1
ATOM 913 O O . SER A 1 117 ? 8.992 -6.182 -23.693 1.00 88.94 117 SER A O 1
ATOM 915 N N . GLY A 1 118 ? 8.372 -4.340 -22.568 1.00 87.56 118 GLY A N 1
ATOM 916 C CA . GLY A 1 118 ? 7.026 -4.288 -23.137 1.00 87.56 118 GLY A CA 1
ATOM 917 C C . GLY A 1 118 ? 6.055 -3.435 -22.328 1.00 87.56 118 GLY A C 1
ATOM 918 O O . GLY A 1 118 ? 6.427 -2.810 -21.335 1.00 87.56 118 GLY A O 1
ATOM 919 N N . THR A 1 119 ? 4.799 -3.424 -22.766 1.00 87.69 119 THR A N 1
ATOM 920 C CA . THR A 1 119 ? 3.695 -2.764 -22.065 1.00 87.69 119 THR A CA 1
ATOM 921 C C . THR A 1 119 ? 3.108 -3.698 -21.013 1.00 87.69 119 THR A C 1
ATOM 923 O O . THR A 1 119 ? 2.792 -4.849 -21.305 1.00 87.69 119 THR A O 1
ATOM 926 N N . TYR A 1 120 ? 2.921 -3.181 -19.799 1.00 87.19 120 TYR A N 1
ATOM 927 C CA . TYR A 1 120 ? 2.324 -3.905 -18.681 1.00 87.19 120 TYR A CA 1
ATOM 928 C C . TYR A 1 120 ? 1.015 -3.242 -18.264 1.00 87.19 120 TYR A C 1
ATOM 930 O O . TYR A 1 120 ? 0.909 -2.018 -18.229 1.00 87.19 120 TYR A O 1
ATOM 938 N N . THR A 1 121 ? 0.019 -4.057 -17.921 1.00 89.38 121 THR A N 1
ATOM 939 C CA . THR A 1 121 ? -1.249 -3.589 -17.355 1.00 89.38 121 THR A CA 1
ATOM 940 C C . THR A 1 121 ? -1.351 -4.051 -15.913 1.00 89.38 121 THR A C 1
ATOM 942 O O . THR A 1 121 ? -1.372 -5.249 -15.640 1.00 89.38 121 THR A O 1
ATOM 945 N N . PHE A 1 122 ? -1.464 -3.093 -14.998 1.00 88.50 122 PHE A N 1
ATOM 946 C CA . PHE A 1 122 ? -1.717 -3.345 -13.585 1.00 88.50 122 PHE A CA 1
ATOM 947 C C . PHE A 1 122 ? -3.205 -3.149 -13.301 1.00 88.50 122 PHE A C 1
ATOM 949 O O . PHE A 1 122 ? -3.836 -2.246 -13.850 1.00 88.50 122 PHE A O 1
ATOM 956 N N . ARG A 1 123 ? -3.776 -4.014 -12.464 1.00 88.94 123 ARG A N 1
ATOM 957 C CA . ARG A 1 123 ? -5.175 -3.930 -12.038 1.00 88.94 123 ARG A CA 1
ATOM 958 C C . ARG A 1 123 ? -5.219 -3.886 -10.525 1.00 88.94 123 ARG A C 1
ATOM 960 O O . ARG A 1 123 ? -4.569 -4.696 -9.871 1.00 88.94 123 ARG A O 1
ATOM 967 N N . VAL A 1 124 ? -5.999 -2.953 -9.997 1.00 87.44 124 VAL A N 1
ATOM 968 C CA . VAL A 1 124 ? -6.266 -2.826 -8.569 1.00 87.44 124 VAL A CA 1
ATOM 969 C C . VAL A 1 124 ? -7.770 -2.857 -8.349 1.00 87.44 124 VAL A C 1
ATOM 971 O O . VAL A 1 124 ? -8.536 -2.258 -9.102 1.00 87.44 124 VAL A O 1
ATOM 974 N N . SER A 1 125 ? -8.181 -3.586 -7.323 1.00 89.38 125 SER A N 1
ATOM 975 C CA . SER A 1 125 ? -9.538 -3.593 -6.797 1.00 89.38 125 SER A CA 1
ATOM 976 C C . SER A 1 125 ? -9.434 -3.586 -5.283 1.00 89.38 125 SER A C 1
ATOM 978 O O . SER A 1 125 ? -8.666 -4.368 -4.723 1.00 89.38 125 SER A O 1
ATOM 980 N N . GLY A 1 126 ? -10.192 -2.715 -4.632 1.00 86.50 126 GLY A N 1
ATOM 981 C CA . GLY A 1 126 ? -10.255 -2.646 -3.182 1.00 86.50 126 GLY A CA 1
ATOM 982 C C . GLY A 1 126 ? -11.670 -2.327 -2.738 1.00 86.50 126 GLY A C 1
ATOM 983 O O . GLY A 1 126 ? -12.335 -1.473 -3.329 1.00 86.50 126 GLY A O 1
ATOM 984 N N . GLU A 1 127 ? -12.116 -3.009 -1.693 1.00 86.31 127 GLU A N 1
ATOM 985 C CA . GLU A 1 127 ? -13.288 -2.604 -0.927 1.00 86.31 127 GLU A CA 1
ATOM 986 C C . GLU A 1 127 ? -12.827 -1.576 0.118 1.00 86.31 127 GLU A C 1
ATOM 988 O O . GLU A 1 127 ? -11.750 -1.703 0.694 1.00 86.31 127 GLU A O 1
ATOM 993 N N . ASN A 1 128 ? -13.583 -0.486 0.266 1.00 88.19 128 ASN A N 1
ATOM 994 C CA . ASN A 1 128 ? -13.259 0.722 1.048 1.00 88.19 128 ASN A CA 1
ATOM 995 C C . ASN A 1 128 ? -12.100 1.609 0.546 1.00 88.19 128 ASN A C 1
ATOM 997 O O . ASN A 1 128 ? -12.122 2.803 0.835 1.00 88.19 128 ASN A O 1
ATOM 1001 N N . GLY A 1 129 ? -11.175 1.104 -0.275 1.00 88.75 129 GLY A N 1
ATOM 1002 C CA . GLY A 1 129 ? -10.260 1.943 -1.062 1.00 88.75 129 GLY A CA 1
ATOM 1003 C C . GLY A 1 129 ? -8.877 1.338 -1.296 1.00 88.75 129 GLY A C 1
ATOM 1004 O O . GLY A 1 129 ? -8.363 0.583 -0.477 1.00 88.75 129 GLY A O 1
ATOM 1005 N N . ALA A 1 130 ? -8.263 1.690 -2.425 1.00 91.25 130 ALA A N 1
ATOM 1006 C CA . ALA A 1 130 ? -6.889 1.335 -2.761 1.00 91.25 130 ALA A CA 1
ATOM 1007 C C . ALA A 1 130 ? -6.309 2.369 -3.735 1.00 91.25 130 ALA A C 1
ATOM 1009 O O . ALA A 1 130 ? -7.034 2.917 -4.563 1.00 91.25 130 ALA A O 1
ATOM 1010 N N . GLN A 1 131 ? -4.999 2.601 -3.665 1.00 88.12 131 GLN A N 1
ATOM 1011 C CA . GLN A 1 131 ? -4.257 3.357 -4.670 1.00 88.12 131 GLN A CA 1
ATOM 1012 C C . GLN A 1 131 ? -2.971 2.602 -5.003 1.00 88.12 131 GLN A C 1
ATOM 1014 O O . GLN A 1 131 ? -2.323 2.053 -4.114 1.00 88.12 131 GLN A O 1
ATOM 1019 N N . VAL A 1 132 ? -2.592 2.591 -6.279 1.00 87.75 132 VAL A N 1
ATOM 1020 C CA . VAL A 1 132 ? -1.281 2.100 -6.728 1.00 87.75 132 VAL A CA 1
ATOM 1021 C C . VAL A 1 132 ? -0.532 3.247 -7.381 1.00 87.75 132 VAL A C 1
ATOM 1023 O O . VAL A 1 132 ? -1.109 3.967 -8.193 1.00 87.75 132 VAL A O 1
ATOM 1026 N N . GLN A 1 133 ? 0.744 3.396 -7.035 1.00 82.88 133 GLN A N 1
ATOM 1027 C CA . GLN A 1 133 ? 1.661 4.362 -7.636 1.00 82.88 133 GLN A CA 1
ATOM 1028 C C . GLN A 1 133 ? 2.799 3.588 -8.310 1.00 82.88 133 GLN A C 1
ATOM 1030 O O . GLN A 1 133 ? 3.350 2.663 -7.711 1.00 82.88 133 GLN A O 1
ATOM 1035 N N . ILE A 1 134 ? 3.125 3.926 -9.560 1.00 82.69 134 ILE A N 1
ATOM 1036 C CA . ILE A 1 134 ? 4.206 3.285 -10.326 1.00 82.69 134 ILE A CA 1
ATOM 1037 C C . ILE A 1 134 ? 5.122 4.372 -10.868 1.00 82.69 134 ILE A C 1
ATOM 1039 O O . ILE A 1 134 ? 4.651 5.290 -11.529 1.00 82.69 134 ILE A O 1
ATOM 1043 N N . GLY A 1 135 ? 6.418 4.243 -10.613 1.00 75.56 135 GLY A N 1
ATOM 1044 C CA . GLY A 1 135 ? 7.453 5.185 -11.030 1.00 75.56 135 GLY A CA 1
ATOM 1045 C C . GLY A 1 135 ? 8.621 5.152 -10.045 1.00 75.56 135 GLY A C 1
ATOM 1046 O O . GLY A 1 135 ? 8.549 4.425 -9.048 1.00 75.56 135 GLY A O 1
ATOM 1047 N N . PRO A 1 136 ? 9.691 5.920 -10.289 1.00 60.75 136 PRO A N 1
ATOM 1048 C CA . PRO A 1 136 ? 10.810 6.021 -9.353 1.00 60.75 136 PRO A CA 1
ATOM 1049 C C . PRO A 1 136 ? 10.420 6.751 -8.056 1.00 60.75 136 PRO A C 1
ATOM 1051 O O . PRO A 1 136 ? 11.155 6.657 -7.076 1.00 60.75 136 PRO A O 1
ATOM 1054 N N . GLY A 1 137 ? 9.288 7.473 -8.067 1.00 56.00 137 GLY A N 1
ATOM 1055 C CA . GLY A 1 137 ? 8.998 8.544 -7.117 1.00 56.00 137 GLY A CA 1
ATOM 1056 C C . GLY A 1 137 ? 9.882 9.778 -7.366 1.00 56.00 137 GLY A C 1
ATOM 1057 O O . GLY A 1 137 ? 11.068 9.642 -7.662 1.00 56.00 137 GLY A O 1
ATOM 1058 N N 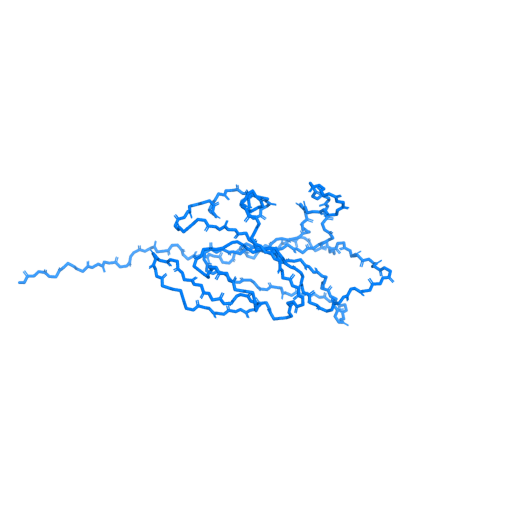. GLU A 1 138 ? 9.347 10.996 -7.235 1.00 45.34 138 GLU A N 1
ATOM 1059 C CA . GLU A 1 138 ? 10.113 12.117 -6.669 1.00 45.34 138 GLU A CA 1
ATOM 1060 C C . GLU A 1 138 ? 9.959 12.133 -5.159 1.00 45.34 138 GLU A C 1
ATOM 1062 O O . GLU A 1 138 ? 8.999 11.639 -4.573 1.00 45.34 138 GLU A O 1
ATOM 1067 N N . ILE A 1 139 ? 10.911 12.807 -4.550 1.00 45.41 139 ILE A N 1
ATOM 1068 C CA . ILE A 1 139 ? 11.191 12.774 -3.148 1.00 45.41 139 ILE A CA 1
ATOM 1069 C C . ILE A 1 139 ? 9.984 13.144 -2.218 1.00 45.41 139 ILE A C 1
ATOM 1071 O O . ILE A 1 139 ? 9.707 14.320 -2.033 1.00 45.41 139 ILE A O 1
ATOM 1075 N N . CYS A 1 140 ? 9.312 12.192 -1.540 1.00 41.75 140 CYS A N 1
ATOM 1076 C CA . CYS A 1 140 ? 8.619 12.357 -0.235 1.00 41.75 140 CYS A CA 1
ATOM 1077 C C . CYS A 1 140 ? 9.517 12.980 0.768 1.00 41.75 140 CYS A C 1
ATOM 1079 O O . CYS A 1 140 ? 10.578 12.458 1.072 1.00 41.75 140 CYS A O 1
ATOM 1081 N N . CYS A 1 141 ? 8.961 14.032 1.356 1.00 43.56 141 CYS A N 1
ATOM 1082 C CA . CYS A 1 141 ? 8.881 14.192 2.798 1.00 43.56 141 CYS A CA 1
ATOM 1083 C C . CYS A 1 141 ? 9.682 13.124 3.540 1.00 43.56 141 CYS A C 1
ATOM 1085 O O . CYS A 1 141 ? 9.165 12.081 3.936 1.00 43.56 141 CYS A O 1
ATOM 1087 N N . ASP A 1 142 ? 10.966 13.442 3.591 1.00 48.78 142 ASP A N 1
ATOM 1088 C CA . ASP A 1 142 ? 12.067 12.570 3.898 1.00 48.78 142 ASP A CA 1
ATOM 1089 C C . ASP A 1 142 ? 11.854 11.843 5.217 1.00 48.78 142 ASP A C 1
ATOM 1091 O O . ASP A 1 142 ? 11.233 12.373 6.136 1.00 48.78 142 ASP A O 1
ATOM 1095 N N . ASP A 1 143 ? 12.483 10.691 5.396 1.00 49.66 143 ASP A N 1
ATOM 1096 C CA . ASP A 1 143 ? 13.771 10.836 6.073 1.00 49.66 143 ASP A CA 1
ATOM 1097 C C . ASP A 1 143 ? 15.008 10.368 5.276 1.00 49.66 143 ASP A C 1
ATOM 1099 O O . ASP A 1 143 ? 16.098 10.451 5.83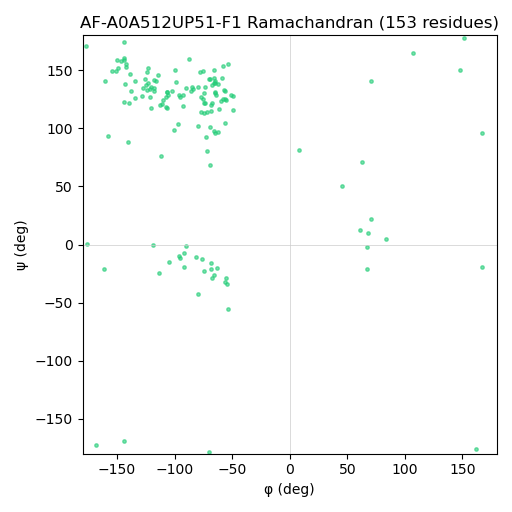5 1.00 49.66 143 ASP A O 1
ATOM 1103 N N . THR A 1 144 ? 14.879 9.847 4.038 1.00 44.31 144 THR A N 1
ATOM 1104 C CA . THR A 1 144 ? 15.930 9.915 2.960 1.00 44.31 144 THR A CA 1
ATOM 1105 C C . THR A 1 144 ? 15.550 9.340 1.585 1.00 44.31 144 THR A C 1
ATOM 1107 O O . THR A 1 144 ? 16.394 9.366 0.695 1.00 44.31 144 THR A O 1
ATOM 1110 N N . LEU A 1 145 ? 14.346 8.803 1.346 1.00 44.31 145 LEU A N 1
ATOM 1111 C CA . LEU A 1 145 ? 13.899 8.345 0.015 1.00 44.31 145 LEU A CA 1
ATOM 1112 C C . LEU A 1 145 ? 12.382 8.248 -0.050 1.00 44.31 145 LEU A C 1
ATOM 1114 O O . LEU A 1 145 ? 11.711 7.839 0.891 1.00 44.31 145 LEU A O 1
ATOM 1118 N N . ALA A 1 146 ? 11.844 8.642 -1.183 1.00 39.12 146 ALA A N 1
ATOM 1119 C CA . ALA A 1 146 ? 10.968 9.750 -1.066 1.00 39.12 146 ALA A CA 1
ATOM 1120 C C . ALA A 1 146 ? 9.781 9.544 -2.081 1.00 39.12 146 ALA A C 1
ATOM 1122 O O . ALA A 1 146 ? 10.000 9.384 -3.269 1.00 39.12 146 ALA A O 1
ATOM 1123 N N . ASP A 1 147 ? 8.532 9.541 -1.566 1.00 42.94 147 ASP A N 1
ATOM 1124 C CA . ASP A 1 147 ? 7.148 9.469 -2.106 1.00 42.94 147 ASP A CA 1
ATOM 1125 C C . ASP A 1 147 ? 6.524 10.811 -2.576 1.00 42.94 147 ASP A C 1
ATOM 1127 O O . ASP A 1 147 ? 6.406 11.798 -1.852 1.00 42.94 147 ASP A O 1
ATOM 1131 N N . GLY A 1 148 ? 5.914 10.817 -3.751 1.00 43.38 148 GLY A N 1
ATOM 1132 C CA . GLY A 1 148 ? 5.044 11.942 -4.098 1.00 43.38 148 GLY A CA 1
ATOM 1133 C C . GLY A 1 148 ? 4.642 12.022 -5.549 1.00 43.38 148 GLY A C 1
ATOM 1134 O O . GLY A 1 148 ? 3.623 12.632 -5.847 1.00 43.38 148 GLY A O 1
ATOM 1135 N N . THR A 1 149 ? 5.373 11.365 -6.443 1.00 45.34 149 THR A N 1
ATOM 1136 C CA . THR A 1 149 ? 5.046 11.315 -7.871 1.00 45.34 149 THR A CA 1
ATOM 1137 C C . THR A 1 149 ? 5.323 9.921 -8.425 1.00 45.34 149 THR A C 1
ATOM 1139 O O . THR A 1 149 ? 6.410 9.603 -8.897 1.00 45.34 149 THR A O 1
ATOM 1142 N N . GLY A 1 150 ? 4.326 9.037 -8.343 1.00 46.53 150 GLY A N 1
ATOM 1143 C CA . GLY A 1 150 ? 4.272 7.944 -9.309 1.00 46.53 150 GLY A CA 1
ATOM 1144 C C . GLY A 1 150 ? 4.102 8.571 -10.691 1.00 46.53 150 GLY A C 1
ATOM 1145 O O . GLY A 1 150 ? 3.316 9.507 -10.833 1.00 46.53 150 GLY A O 1
ATOM 1146 N N . ASP A 1 151 ? 4.808 8.070 -11.703 1.00 44.81 151 ASP A N 1
ATOM 1147 C CA . ASP A 1 151 ? 4.585 8.490 -13.090 1.00 44.81 151 ASP A CA 1
ATOM 1148 C C . ASP A 1 151 ? 3.106 8.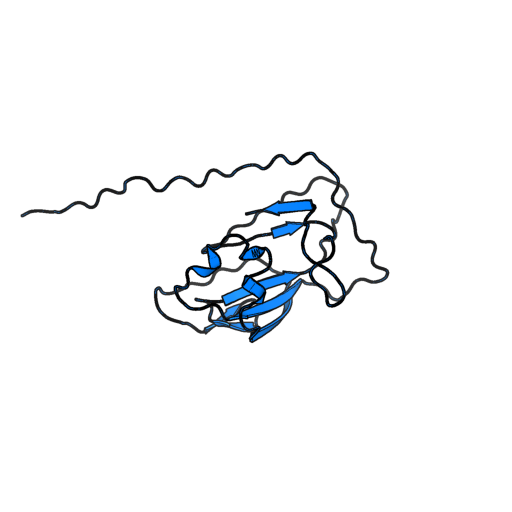304 -13.456 1.00 44.81 151 ASP A C 1
ATOM 1150 O O . ASP A 1 151 ? 2.520 9.125 -14.162 1.00 44.81 151 ASP A O 1
ATOM 1154 N N . PHE A 1 152 ? 2.474 7.265 -12.890 1.00 47.28 152 PHE A N 1
ATOM 1155 C CA . PHE A 1 152 ? 1.041 7.024 -13.008 1.00 47.28 152 PHE A CA 1
ATOM 1156 C C . PHE A 1 152 ? 0.430 6.474 -11.715 1.00 47.28 152 PHE A C 1
ATOM 1158 O O . PHE A 1 152 ? 1.080 5.775 -10.930 1.00 47.28 152 PHE A O 1
ATOM 1165 N N . TYR A 1 153 ? -0.865 6.756 -11.541 1.00 48.94 153 TYR A N 1
ATOM 1166 C CA . TYR A 1 153 ? -1.670 6.318 -10.405 1.00 48.94 153 TYR A CA 1
ATOM 1167 C C . TYR A 1 153 ? -2.882 5.522 -10.876 1.00 48.94 153 TYR A C 1
ATOM 1169 O O . TYR A 1 153 ? -3.567 5.925 -11.816 1.00 48.94 153 TYR A O 1
ATOM 1177 N N . LEU A 1 154 ? -3.191 4.440 -10.167 1.00 53.25 154 LEU A N 1
ATOM 1178 C CA . LEU A 1 154 ? -4.477 3.752 -10.263 1.00 53.25 154 LEU A CA 1
ATOM 1179 C C . LEU A 1 154 ? -5.288 4.085 -9.006 1.00 53.25 154 LEU A C 1
ATOM 1181 O O . LEU A 1 154 ? -4.760 3.956 -7.900 1.00 53.25 154 LEU A O 1
ATOM 1185 N N . ARG A 1 155 ? -6.530 4.539 -9.184 1.00 52.66 155 ARG A N 1
ATOM 1186 C CA . ARG A 1 155 ? -7.497 4.889 -8.131 1.00 52.66 155 ARG A CA 1
ATOM 1187 C C . ARG A 1 155 ? -8.824 4.185 -8.390 1.00 52.66 155 ARG A C 1
ATOM 1189 O O . ARG A 1 155 ? -9.118 3.946 -9.583 1.00 52.66 155 ARG A O 1
#

Sequence (155 aa):
MAETRYSPGDHPSKQSNQHNATVASPAICSPVSLGPRGFVGKVYAYQLNSMEGWDKGFFDCKYSLCPRIGGLSGVTELSFHLDQPDGRTIYNKVYNYRTSTTNYALDLKGFYRAPISGTYTFRVSGENGAQVQIGPGEICCDDTLADGTGDFYLR

Mean predicted aligned error: 11.62 Å

Radius of gyration: 18.78 Å; Cα contacts (8 Å, |Δi|>4): 189; chains: 1; bounding box: 76×27×38 Å

Foldseek 3Di:
DDDDDDDDDDDDDPPPPPPPDPPDPFADDDDPDDDDADWKKWKFFFDFPDPLLVDVCSVQPVLVVGDTPDMDPNHHDPDDDDDDDPPDWDWDDDNHDTDTPRTMDMDIDDDDDDPDDDDDDDDDDDDSDDKDAAHLADAPPDPPRHHHDRVDMDD

pLDDT: mean 74.75, std 22.38, range [26.42, 96.06]

Secondary structure (DSSP, 8-state):
-----------------------PPPP----SS--SSSEEEEEEE--TT-SGGGSTTTTTTGGGGSPEEEEEEEE----------TTS--EEEETTEEEESSSEEEEEE-----SSSS--------SS---EEESS----S-SSS--S--SEEE-

Nearest PDB structures (foldseek):
  4gq7-assembly1_A  TM=8.845E-01  e=1.094E-02  Saccharomyces pastorianus